Protein AF-A0A539E8R6-F1 (afdb_monomer_lite)

Secondary structure (DSSP, 8-state):
-EEEEEEESS--SPPTTTEE---SSEEEEEETTTTTS-SS-EEEEEE-HHHHHHTTTTS-HHHHHHHHHHHHHHHHTT--EEEEEEEE-TTSS-SS-BSSS-B--TT-TT--B-STTBTT--SS-S---SSS------SS-----S--TTHHHHHHHHHHTT--

Radius of gyration: 18.22 Å; chains: 1; bounding box: 40×36×58 Å

Foldseek 3Di:
DKKKKFFWPDAFQQDPCQWDCPDPQFNIKGQCVSVVLDPTGMIMTHGDPVVCVVPVPPDDPVVVNVVVVVVCDNGRDPIDGLDMDMDDDPPLADPAADAAQWDDDPVDPPDTGHDRRHPHPPPDDPDDDDDDDDDDDPPDPPPPDPDPRPPVCVVRVVVSVVVD

pLDDT: mean 77.63, std 23.67, range [28.75, 98.0]

Sequence (164 aa):
MFALLTVLDRPGAVPAPGGVQTDPGFTFIGDNAAKGISAIPSVTFHANPTWSEAHWDDAPHAAVQALLLELARPWLGEAQVVASQLKRWRFARPRSLWPESHWSPHDRSDLAVAGDAFAGLNWAGPNMAGPNMAGPNMEGANMAGPNMEGAALSGLSAAAALLS

Structure (mmCIF, N/CA/C/O backbone):
data_AF-A0A539E8R6-F1
#
_entry.id   AF-A0A539E8R6-F1
#
loop_
_atom_site.group_PDB
_atom_site.id
_atom_site.type_symbol
_atom_site.label_atom_id
_atom_site.label_alt_id
_atom_site.label_comp_id
_atom_site.label_asym_id
_atom_site.label_entity_id
_atom_site.label_seq_id
_atom_site.pdbx_PDB_ins_code
_atom_site.Cartn_x
_atom_site.Cartn_y
_atom_site.Cartn_z
_atom_site.occupancy
_atom_site.B_iso_or_equiv
_atom_site.auth_seq_id
_atom_site.auth_comp_id
_atom_site.auth_asym_id
_atom_site.auth_atom_id
_atom_site.pdbx_PDB_model_num
ATOM 1 N N . MET A 1 1 ? 7.758 -4.974 -3.399 1.00 89.75 1 MET A N 1
ATOM 2 C CA . MET A 1 1 ? 7.047 -4.143 -2.403 1.00 89.75 1 MET A CA 1
ATOM 3 C C . MET A 1 1 ? 5.894 -4.925 -1.799 1.00 89.75 1 MET A C 1
ATOM 5 O O . MET A 1 1 ? 5.179 -5.607 -2.534 1.00 89.75 1 MET A O 1
ATOM 9 N N . PHE A 1 2 ? 5.700 -4.807 -0.488 1.00 94.06 2 PHE A N 1
ATOM 10 C CA . PHE A 1 2 ? 4.491 -5.264 0.195 1.00 94.06 2 PHE A CA 1
ATOM 11 C C . PHE A 1 2 ? 3.502 -4.116 0.417 1.00 94.06 2 PHE A C 1
ATOM 13 O O . PHE A 1 2 ? 3.910 -3.002 0.743 1.00 94.06 2 PHE A O 1
ATOM 20 N N . ALA A 1 3 ? 2.212 -4.400 0.255 1.00 95.50 3 ALA A N 1
ATOM 21 C CA . ALA A 1 3 ? 1.125 -3.495 0.607 1.00 95.50 3 ALA A CA 1
ATOM 22 C C . ALA A 1 3 ? 0.157 -4.203 1.558 1.00 95.50 3 ALA A C 1
ATOM 24 O O . ALA A 1 3 ? -0.293 -5.310 1.254 1.00 95.50 3 ALA A O 1
ATOM 25 N N . LEU A 1 4 ? -0.142 -3.582 2.696 1.00 97.62 4 LEU A N 1
ATOM 26 C CA . LEU A 1 4 ? -1.101 -4.072 3.682 1.00 97.62 4 LEU A CA 1
ATOM 27 C C . LEU A 1 4 ? -2.323 -3.153 3.679 1.00 97.62 4 LEU A C 1
ATOM 29 O O . LEU A 1 4 ? -2.183 -1.942 3.808 1.00 97.62 4 LEU A O 1
ATOM 33 N N . LEU A 1 5 ? -3.510 -3.734 3.560 1.00 97.88 5 LEU A N 1
ATOM 34 C CA . LEU A 1 5 ? -4.779 -3.055 3.801 1.00 97.88 5 LEU A CA 1
ATOM 35 C C . LEU A 1 5 ? -5.381 -3.604 5.093 1.00 97.88 5 LEU A C 1
ATOM 37 O O . LEU A 1 5 ? -5.498 -4.824 5.237 1.00 97.88 5 LEU A O 1
ATOM 41 N N . THR A 1 6 ? -5.775 -2.724 6.008 1.00 97.88 6 THR A N 1
ATOM 42 C CA . THR A 1 6 ? -6.516 -3.075 7.224 1.00 97.88 6 THR A CA 1
ATOM 43 C C . THR A 1 6 ? -7.914 -2.472 7.185 1.00 97.88 6 THR A C 1
ATOM 45 O O . THR A 1 6 ? -8.094 -1.331 6.771 1.00 97.88 6 THR A O 1
ATOM 48 N N . VAL A 1 7 ? -8.904 -3.246 7.619 1.00 97.81 7 VAL A N 1
ATOM 49 C CA . VAL A 1 7 ? -10.262 -2.789 7.926 1.00 97.81 7 VAL A CA 1
ATOM 50 C C . VAL A 1 7 ? -10.394 -2.756 9.437 1.00 97.81 7 VAL A C 1
ATOM 52 O O . VAL A 1 7 ? -10.011 -3.718 10.108 1.00 97.81 7 VAL A O 1
ATOM 55 N N . LEU A 1 8 ? -10.906 -1.650 9.959 1.00 97.31 8 LEU A N 1
ATOM 56 C CA . LEU A 1 8 ? -10.949 -1.360 11.383 1.00 97.31 8 LEU A CA 1
ATOM 57 C C . LEU A 1 8 ? -12.392 -1.286 11.885 1.00 97.31 8 LEU A C 1
ATOM 59 O O . LEU A 1 8 ? -13.306 -0.942 11.136 1.00 97.31 8 LEU A O 1
ATOM 63 N N . ASP A 1 9 ? -12.585 -1.584 13.165 1.00 96.88 9 ASP A N 1
ATOM 64 C CA . ASP A 1 9 ? -13.872 -1.430 13.854 1.00 96.88 9 ASP A CA 1
ATOM 65 C C . ASP A 1 9 ? -14.228 0.044 14.124 1.00 96.88 9 ASP A C 1
ATOM 67 O O . ASP A 1 9 ? -15.396 0.398 14.288 1.00 96.88 9 ASP A O 1
ATOM 71 N N . ARG A 1 10 ? -13.214 0.913 14.160 1.00 95.81 10 ARG A N 1
ATOM 72 C CA . ARG A 1 10 ? -13.316 2.353 14.409 1.00 95.81 10 ARG A CA 1
ATOM 73 C C . ARG A 1 10 ? -12.183 3.117 13.708 1.00 95.81 10 ARG A C 1
ATOM 75 O O . ARG A 1 10 ? -11.240 2.486 13.230 1.00 95.81 10 ARG A O 1
ATOM 82 N N . PRO A 1 11 ? -12.247 4.461 13.624 1.00 96.12 11 PRO A N 1
ATOM 83 C CA . PRO A 1 11 ? -11.157 5.261 13.065 1.00 96.12 11 PRO A CA 1
ATOM 84 C C . PRO A 1 11 ? -9.807 4.971 13.736 1.00 96.12 11 PRO A C 1
ATOM 86 O O . PRO A 1 11 ? -9.751 4.771 14.951 1.00 96.12 11 PRO A O 1
ATOM 89 N N . GLY A 1 12 ? -8.741 4.946 12.932 1.00 94.94 12 GLY A N 1
ATOM 90 C CA . GLY A 1 12 ? -7.373 4.731 13.405 1.00 94.94 12 GLY A CA 1
ATOM 91 C C . GLY A 1 12 ? -6.737 5.992 13.998 1.00 94.94 12 GLY A C 1
ATOM 92 O O . GLY A 1 12 ? -7.404 6.991 14.261 1.00 94.94 12 GLY A O 1
ATOM 93 N N . ALA A 1 13 ? -5.416 5.955 14.179 1.00 97.00 13 ALA A N 1
ATOM 94 C CA . ALA A 1 13 ? -4.619 7.052 14.734 1.00 97.00 13 ALA A CA 1
ATOM 95 C C . ALA A 1 13 ? -3.822 7.832 13.670 1.00 97.00 13 ALA A C 1
ATOM 97 O O . ALA A 1 13 ? -2.946 8.629 14.009 1.00 97.00 13 ALA A O 1
ATOM 98 N N . VAL A 1 14 ? -4.095 7.610 12.379 1.00 96.88 14 VAL A N 1
ATOM 99 C CA . VAL A 1 14 ? -3.435 8.353 11.299 1.00 96.88 14 VAL A CA 1
ATOM 100 C C . VAL A 1 14 ? -3.872 9.824 11.371 1.00 96.88 14 VAL A C 1
ATOM 102 O O . VAL A 1 14 ? -5.070 10.107 11.323 1.00 96.88 14 VAL A O 1
ATOM 105 N N . PRO A 1 15 ? -2.936 10.783 11.486 1.00 94.31 15 PRO A N 1
ATOM 106 C CA . PRO A 1 15 ? -3.285 12.192 11.615 1.00 94.31 15 PRO A CA 1
ATOM 107 C C . PRO A 1 15 ? -3.902 12.745 10.326 1.00 94.31 15 PRO A C 1
ATOM 109 O O . PRO A 1 15 ? -3.615 12.276 9.221 1.00 94.31 15 PRO A O 1
ATOM 112 N N . ALA A 1 16 ? -4.711 13.799 10.458 1.00 89.81 16 ALA A N 1
ATOM 113 C CA . ALA A 1 16 ? -5.198 14.563 9.313 1.00 89.81 16 ALA A CA 1
ATOM 114 C C . ALA A 1 16 ? -4.011 15.098 8.473 1.00 89.81 16 ALA A C 1
ATOM 116 O O . ALA A 1 16 ? -3.009 15.520 9.054 1.00 89.81 16 ALA A O 1
ATOM 117 N N . PRO A 1 17 ? -4.097 15.093 7.129 1.00 93.38 17 PRO A N 1
ATOM 118 C CA . PRO A 1 17 ? -5.285 14.815 6.312 1.00 93.38 17 PRO A CA 1
ATOM 119 C C . PRO A 1 17 ? -5.491 13.324 5.953 1.00 93.38 17 PRO A C 1
ATOM 121 O O . PRO A 1 17 ? -6.146 13.018 4.962 1.00 93.38 17 PRO A O 1
ATOM 124 N N . GLY A 1 18 ? -4.931 12.382 6.720 1.00 91.94 18 GLY A N 1
ATOM 125 C CA . GLY A 1 18 ? -5.066 10.942 6.468 1.00 91.94 18 GLY A CA 1
ATOM 126 C C . GLY A 1 18 ? -3.974 10.373 5.562 1.00 91.94 18 GLY A C 1
ATOM 127 O O . GLY A 1 18 ? -4.171 9.333 4.939 1.00 91.94 18 GLY A O 1
ATOM 128 N N . GLY A 1 19 ? -2.830 11.052 5.450 1.00 93.88 19 GLY A N 1
ATOM 129 C CA . GLY A 1 19 ? -1.689 10.620 4.645 1.00 93.88 19 GLY A CA 1
ATOM 130 C C . GLY A 1 19 ? -0.362 10.883 5.351 1.00 93.88 19 GLY A C 1
ATOM 131 O O . GLY A 1 19 ? -0.112 12.005 5.779 1.00 93.88 19 GLY A O 1
ATOM 132 N N . VAL A 1 20 ? 0.502 9.869 5.443 1.00 93.38 20 VAL A N 1
ATOM 133 C CA . VAL A 1 20 ? 1.843 9.978 6.044 1.00 93.38 20 VAL A CA 1
ATOM 134 C C . VAL A 1 20 ? 2.889 9.333 5.138 1.00 93.38 20 VAL A C 1
ATOM 136 O O . VAL A 1 20 ? 2.652 8.271 4.568 1.00 93.38 20 VAL A O 1
ATOM 139 N N . GLN A 1 21 ? 4.047 9.985 4.998 1.00 92.56 21 GLN A N 1
ATOM 140 C CA . GLN A 1 21 ? 5.178 9.537 4.161 1.00 92.56 21 GLN A CA 1
ATOM 141 C C . GLN A 1 21 ? 6.543 9.682 4.845 1.00 92.56 21 GLN A C 1
ATOM 143 O O . GLN A 1 21 ? 7.582 9.450 4.235 1.00 92.56 21 GLN A O 1
ATOM 148 N N . THR A 1 22 ? 6.550 10.102 6.106 1.00 87.81 22 THR A N 1
ATOM 149 C CA . THR A 1 22 ? 7.760 10.340 6.902 1.00 87.81 22 THR A CA 1
ATOM 150 C C . THR A 1 22 ? 8.146 9.141 7.771 1.00 87.81 22 THR A C 1
ATOM 152 O O . THR A 1 22 ? 9.142 9.206 8.487 1.00 87.81 22 THR A O 1
ATOM 155 N N . ASP A 1 23 ? 7.371 8.056 7.726 1.00 91.38 23 ASP A N 1
ATOM 156 C CA . ASP A 1 23 ? 7.598 6.861 8.535 1.00 91.38 23 ASP A CA 1
ATOM 157 C C . ASP A 1 23 ? 8.776 6.022 7.989 1.00 91.38 23 ASP A C 1
ATOM 159 O O . ASP A 1 23 ? 8.895 5.821 6.777 1.00 91.38 23 ASP A O 1
ATOM 163 N N . PRO A 1 24 ? 9.671 5.504 8.849 1.00 89.56 24 PRO A N 1
ATOM 164 C CA . PRO A 1 24 ? 10.797 4.688 8.395 1.00 89.56 24 PRO A CA 1
ATOM 165 C C . PRO A 1 24 ? 10.379 3.290 7.904 1.00 89.56 24 PRO A C 1
ATOM 167 O O . PRO A 1 24 ? 11.042 2.720 7.032 1.00 89.56 24 PRO A O 1
ATOM 170 N N . GLY A 1 25 ? 9.295 2.726 8.442 1.00 91.12 25 GLY A N 1
ATOM 171 C CA . GLY A 1 25 ? 8.771 1.403 8.102 1.00 91.12 25 GLY A CA 1
ATOM 172 C C . GLY A 1 25 ? 7.872 1.390 6.862 1.00 91.12 25 GLY A C 1
ATOM 173 O O . GLY A 1 25 ? 7.815 0.382 6.150 1.00 91.12 25 GLY A O 1
ATOM 174 N N . PHE A 1 26 ? 7.229 2.514 6.549 1.00 94.50 26 PHE A N 1
ATOM 175 C CA . PHE A 1 26 ? 6.283 2.657 5.447 1.00 94.50 26 PHE A CA 1
ATOM 176 C C . PHE A 1 26 ? 6.607 3.856 4.553 1.00 94.50 26 PHE A C 1
ATOM 178 O O . PHE A 1 26 ? 6.730 4.984 5.005 1.00 94.50 26 PHE A O 1
ATOM 185 N N . THR A 1 27 ? 6.644 3.635 3.236 1.00 92.50 27 THR A N 1
ATOM 186 C CA . THR A 1 27 ? 6.742 4.739 2.258 1.00 92.50 27 THR A CA 1
ATOM 187 C C . THR A 1 27 ? 5.471 5.569 2.160 1.00 92.50 27 THR A C 1
ATOM 189 O O . THR A 1 27 ? 5.507 6.703 1.689 1.00 92.50 27 THR A O 1
ATOM 192 N N . PHE A 1 28 ? 4.338 4.977 2.529 1.00 94.69 28 PHE A N 1
ATOM 193 C CA . PHE A 1 28 ? 3.053 5.645 2.547 1.00 94.69 28 PHE A CA 1
ATOM 194 C C . PHE A 1 28 ? 2.108 4.936 3.510 1.00 94.69 28 PHE A C 1
ATOM 196 O O . PHE A 1 28 ? 2.036 3.705 3.525 1.00 94.69 28 PHE A O 1
ATOM 203 N N . ILE A 1 29 ? 1.361 5.736 4.258 1.00 96.81 29 ILE A N 1
ATOM 204 C CA . ILE A 1 29 ? 0.245 5.324 5.100 1.00 96.81 29 ILE A CA 1
ATOM 205 C C . ILE A 1 29 ? -0.937 6.199 4.710 1.00 96.81 29 ILE A C 1
ATOM 207 O O . ILE A 1 29 ? -0.807 7.422 4.676 1.00 96.81 29 ILE A O 1
ATOM 211 N N . GLY A 1 30 ? -2.068 5.584 4.387 1.00 96.25 30 GLY A N 1
ATOM 212 C CA . GLY A 1 30 ? -3.269 6.278 3.945 1.00 96.25 30 GLY A CA 1
ATOM 213 C C . GLY A 1 30 ? -4.485 5.824 4.728 1.00 96.25 30 GLY A C 1
ATOM 214 O O . GLY A 1 30 ? -4.895 4.679 4.579 1.00 96.25 30 GLY A O 1
ATOM 215 N N . ASP A 1 31 ? -5.078 6.715 5.515 1.00 96.69 31 ASP A N 1
ATOM 216 C CA . ASP A 1 31 ? -6.415 6.514 6.068 1.00 96.69 31 ASP A CA 1
ATOM 217 C C . ASP A 1 31 ? -7.439 6.770 4.961 1.00 96.69 31 ASP A C 1
ATOM 219 O O . ASP A 1 31 ? -7.620 7.893 4.483 1.00 96.69 31 ASP A O 1
ATOM 223 N N . ASN A 1 32 ? -8.082 5.699 4.507 1.00 94.75 32 ASN A N 1
ATOM 224 C CA . ASN A 1 32 ? -8.994 5.757 3.375 1.00 94.75 32 ASN A CA 1
ATOM 225 C C . ASN A 1 32 ? -10.297 6.488 3.744 1.00 94.75 32 ASN A C 1
ATOM 227 O O . ASN A 1 32 ? -10.935 7.066 2.867 1.00 94.75 32 ASN A O 1
ATOM 231 N N . ALA A 1 33 ? -10.697 6.496 5.019 1.00 90.25 33 ALA A N 1
ATOM 232 C CA . ALA A 1 33 ? -11.907 7.185 5.456 1.00 90.25 33 ALA A CA 1
ATOM 233 C C . ALA A 1 33 ? -11.672 8.693 5.575 1.00 90.25 33 ALA A C 1
ATOM 235 O O . ALA A 1 33 ? -12.436 9.480 5.017 1.00 90.25 33 ALA A O 1
ATOM 236 N N . ALA A 1 34 ? -10.564 9.102 6.199 1.00 90.94 34 ALA A N 1
ATOM 237 C CA . ALA A 1 34 ? -10.165 10.507 6.284 1.00 90.94 34 ALA A CA 1
ATOM 238 C C . ALA A 1 34 ? -9.951 11.141 4.897 1.00 90.94 34 ALA A C 1
ATOM 240 O O . ALA A 1 34 ? -10.241 12.319 4.698 1.00 90.94 34 ALA A O 1
ATOM 241 N N . LYS A 1 35 ? -9.502 10.345 3.919 1.00 87.00 35 LYS A N 1
ATOM 242 C CA . LYS A 1 35 ? -9.337 10.766 2.521 1.00 87.00 35 LYS A CA 1
ATOM 243 C C . LYS A 1 35 ? -10.627 10.730 1.688 1.00 87.00 35 LYS A C 1
ATOM 245 O O . LYS A 1 35 ? -10.579 11.061 0.506 1.00 87.00 35 LYS A O 1
ATOM 250 N N . GLY A 1 36 ? -11.758 10.311 2.261 1.00 89.94 36 GLY A N 1
ATOM 251 C CA . GLY A 1 36 ? -13.046 10.215 1.563 1.00 89.94 36 GLY A CA 1
ATOM 252 C C . GLY A 1 36 ? -13.142 9.083 0.532 1.00 89.94 36 GLY A C 1
ATOM 253 O O . GLY A 1 36 ? -14.058 9.081 -0.284 1.00 89.94 36 GLY A O 1
ATOM 254 N N . ILE A 1 37 ? -12.210 8.128 0.559 1.00 89.00 37 ILE A N 1
ATOM 255 C CA . ILE A 1 37 ? -12.149 6.975 -0.353 1.00 89.00 37 ILE A CA 1
ATOM 256 C C . ILE A 1 37 ? -13.128 5.875 0.082 1.00 89.00 37 ILE A C 1
ATOM 258 O O . ILE A 1 37 ? -13.733 5.203 -0.750 1.00 89.00 37 ILE A O 1
ATOM 262 N N . SER A 1 38 ? -13.284 5.670 1.392 1.00 90.12 38 SER A N 1
ATOM 263 C CA . SER A 1 38 ? -14.098 4.594 1.964 1.00 90.12 38 SER A CA 1
ATOM 264 C C . SER A 1 38 ? -14.968 5.105 3.106 1.00 90.12 38 SER A C 1
ATOM 266 O O . SER A 1 38 ? -14.497 5.833 3.971 1.00 90.12 38 SER A O 1
ATOM 268 N N . ALA A 1 39 ? -16.226 4.663 3.166 1.00 90.25 39 ALA A N 1
ATOM 269 C CA . ALA A 1 39 ? -17.080 4.884 4.336 1.00 90.25 39 ALA A CA 1
ATOM 270 C C . ALA A 1 39 ? -16.718 3.961 5.519 1.00 90.25 39 ALA A C 1
ATOM 272 O O . ALA A 1 39 ? -17.064 4.252 6.661 1.00 90.25 39 ALA A O 1
ATOM 273 N N . ILE A 1 40 ? -16.026 2.847 5.253 1.00 93.31 40 ILE A N 1
ATOM 274 C CA . ILE A 1 40 ? -15.554 1.905 6.273 1.00 93.31 40 ILE A CA 1
ATOM 275 C C . ILE A 1 40 ? -14.146 2.330 6.723 1.00 93.31 40 ILE A C 1
ATOM 277 O O . ILE A 1 40 ? -13.274 2.475 5.849 1.00 93.31 40 ILE A O 1
ATOM 281 N N . PRO A 1 41 ? -13.892 2.480 8.042 1.00 95.25 41 PRO A N 1
ATOM 282 C CA . PRO A 1 41 ? -12.562 2.758 8.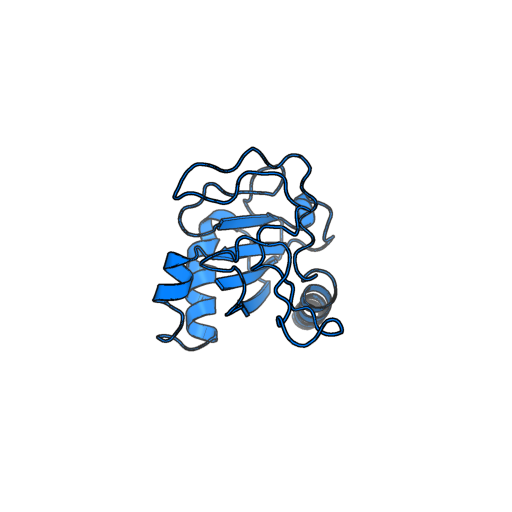576 1.00 95.25 41 PRO A CA 1
ATOM 283 C C . PRO A 1 41 ? -11.539 1.745 8.060 1.00 95.25 41 PRO A C 1
ATOM 285 O O . PRO A 1 41 ? -11.648 0.542 8.294 1.00 95.25 41 PRO A O 1
ATOM 288 N N . SER A 1 42 ? -10.560 2.223 7.299 1.00 97.12 42 SER A N 1
ATOM 289 C CA . SER A 1 42 ? -9.523 1.368 6.730 1.00 97.12 42 SER A CA 1
ATOM 290 C C . SER A 1 42 ? -8.249 2.151 6.468 1.00 97.12 42 SER A C 1
ATOM 292 O O . SER A 1 42 ? -8.300 3.335 6.130 1.00 97.12 42 SER A O 1
ATOM 294 N N . VAL A 1 43 ? -7.107 1.480 6.617 1.00 97.75 43 VAL A N 1
ATOM 295 C CA . VAL A 1 43 ? -5.790 2.088 6.427 1.00 97.75 43 VAL A CA 1
ATOM 296 C C . VAL A 1 43 ? -4.963 1.247 5.462 1.00 97.75 43 VAL A C 1
ATOM 298 O O . VAL A 1 43 ? -4.857 0.026 5.586 1.00 97.75 43 VAL A O 1
ATOM 301 N N . THR A 1 44 ? -4.379 1.920 4.478 1.00 98.00 44 THR A N 1
ATOM 302 C CA . THR A 1 44 ? -3.476 1.345 3.485 1.00 98.00 44 THR A CA 1
ATOM 303 C C . THR A 1 44 ? -2.035 1.659 3.858 1.00 98.00 44 THR A C 1
ATOM 305 O O . THR A 1 44 ? -1.688 2.818 4.066 1.00 98.00 44 THR A O 1
ATOM 308 N N . PHE A 1 45 ? -1.174 0.648 3.864 1.00 97.50 45 PHE A N 1
ATOM 309 C CA . PHE A 1 45 ? 0.245 0.764 4.173 1.00 97.50 45 PHE A CA 1
ATOM 310 C C . PHE A 1 45 ? 1.089 0.241 3.013 1.00 97.50 45 PHE A C 1
ATOM 312 O O . PHE A 1 45 ? 0.912 -0.895 2.567 1.00 97.50 45 PHE A O 1
ATOM 319 N N . HIS A 1 46 ? 2.051 1.031 2.547 1.00 96.12 46 HIS A N 1
ATOM 320 C CA . HIS A 1 46 ? 3.069 0.601 1.590 1.00 96.12 46 HIS A CA 1
ATOM 321 C C . HIS A 1 46 ? 4.399 0.434 2.312 1.00 96.12 46 HIS A C 1
ATOM 323 O O . HIS A 1 46 ? 5.031 1.424 2.686 1.00 96.12 46 HIS A O 1
ATOM 329 N N . ALA A 1 47 ? 4.838 -0.810 2.493 1.00 94.00 47 ALA A N 1
ATOM 330 C CA . ALA A 1 47 ? 6.073 -1.112 3.205 1.00 94.00 47 ALA A CA 1
ATOM 331 C C . ALA A 1 47 ? 7.285 -0.447 2.539 1.00 94.00 47 ALA A C 1
ATOM 333 O O . ALA A 1 47 ? 7.359 -0.329 1.311 1.00 94.00 47 ALA A O 1
ATOM 334 N N . ASN A 1 48 ? 8.255 -0.047 3.358 1.00 92.56 48 ASN A N 1
ATOM 335 C CA . ASN A 1 48 ? 9.548 0.439 2.899 1.00 92.56 48 ASN A CA 1
ATOM 336 C C . ASN A 1 48 ? 10.188 -0.561 1.898 1.00 92.56 48 ASN A C 1
ATOM 338 O O . ASN A 1 48 ? 10.046 -1.778 2.088 1.00 92.56 48 ASN A O 1
ATOM 342 N N . PRO A 1 49 ? 10.870 -0.113 0.819 1.00 88.19 49 PRO A N 1
ATOM 343 C CA . PRO A 1 49 ? 11.457 -1.018 -0.166 1.00 88.19 49 PRO A CA 1
ATOM 344 C C . PRO A 1 49 ? 12.548 -1.900 0.439 1.00 88.19 49 PRO A C 1
ATOM 346 O O . PRO A 1 49 ? 12.531 -3.102 0.199 1.00 88.19 49 PRO A O 1
ATOM 349 N N . THR A 1 50 ? 13.415 -1.338 1.286 1.00 89.62 50 THR A N 1
ATOM 350 C CA . THR A 1 50 ? 14.469 -2.080 1.991 1.00 89.62 50 THR A CA 1
ATOM 351 C C . THR A 1 50 ? 13.863 -3.137 2.908 1.00 89.62 50 THR A C 1
ATOM 353 O O . THR A 1 50 ? 14.288 -4.289 2.890 1.00 89.62 50 THR A O 1
ATOM 356 N N . TRP A 1 51 ? 12.807 -2.781 3.653 1.00 92.06 51 TRP A N 1
ATOM 357 C CA . TRP A 1 51 ? 12.072 -3.750 4.471 1.00 92.06 51 TRP A CA 1
ATOM 358 C C . TRP A 1 51 ? 11.452 -4.851 3.604 1.00 92.06 51 TRP A C 1
ATOM 360 O O . TRP A 1 51 ? 11.556 -6.032 3.924 1.00 92.06 51 TRP A O 1
ATOM 370 N N . SER A 1 52 ? 10.840 -4.474 2.477 1.00 91.44 52 SER A N 1
ATOM 371 C CA . SER A 1 52 ? 10.208 -5.420 1.556 1.00 91.44 52 SER A CA 1
ATOM 372 C C . SER A 1 52 ? 11.201 -6.400 0.943 1.00 91.44 52 SER A C 1
ATOM 374 O O . SER A 1 52 ? 10.858 -7.564 0.784 1.00 91.44 52 SER A O 1
ATOM 376 N N . GLU A 1 53 ? 12.391 -5.936 0.565 1.00 89.25 53 GLU A N 1
ATOM 377 C CA . GLU A 1 53 ? 13.447 -6.779 0.000 1.00 89.25 53 GLU A CA 1
ATOM 378 C C . GLU A 1 53 ? 13.987 -7.757 1.043 1.00 89.25 53 GLU A C 1
ATOM 380 O O . GLU A 1 53 ? 14.077 -8.946 0.754 1.00 89.25 53 GLU A O 1
ATOM 385 N N . ALA A 1 54 ? 14.232 -7.283 2.268 1.00 89.94 54 ALA A N 1
ATOM 386 C CA . ALA A 1 54 ? 14.722 -8.115 3.365 1.00 89.94 54 ALA A CA 1
ATOM 387 C C . ALA A 1 54 ? 13.751 -9.237 3.782 1.00 89.94 54 ALA A C 1
ATOM 389 O O . ALA A 1 54 ? 14.183 -10.220 4.361 1.00 89.94 54 ALA A O 1
ATOM 390 N N . HIS A 1 55 ? 12.452 -9.105 3.498 1.00 90.38 55 HIS A N 1
ATOM 391 C CA . HIS A 1 55 ? 11.434 -10.104 3.859 1.00 90.38 55 HIS A CA 1
ATOM 392 C C . HIS A 1 55 ? 10.811 -10.788 2.632 1.00 90.38 55 HIS A C 1
ATOM 394 O O . HIS A 1 55 ? 9.767 -11.438 2.750 1.00 90.38 55 HIS A O 1
ATOM 400 N N . TRP A 1 56 ? 11.388 -10.604 1.436 1.00 89.12 56 TRP A N 1
ATOM 401 C CA . TRP A 1 56 ? 10.762 -11.061 0.194 1.00 89.12 56 TRP A CA 1
ATOM 402 C C . TRP A 1 56 ? 10.751 -12.588 0.067 1.00 89.12 56 TRP A C 1
ATOM 404 O O . TRP A 1 56 ? 9.696 -13.168 -0.212 1.00 89.12 56 TRP A O 1
ATOM 414 N N . ASP A 1 57 ? 11.907 -13.213 0.286 1.00 87.62 57 ASP A N 1
ATOM 415 C CA . ASP A 1 57 ? 12.126 -14.649 0.077 1.00 87.62 57 ASP A CA 1
ATOM 416 C C . ASP A 1 57 ? 12.019 -15.469 1.378 1.00 87.62 57 ASP A C 1
ATOM 418 O O . ASP A 1 57 ? 11.711 -16.659 1.337 1.00 87.62 57 ASP A O 1
ATOM 422 N N . ASP A 1 58 ? 12.181 -14.824 2.535 1.00 75.69 58 ASP A N 1
ATOM 423 C CA . ASP A 1 58 ? 12.453 -15.520 3.800 1.00 75.69 58 ASP A CA 1
ATOM 424 C C . ASP A 1 58 ? 11.203 -16.000 4.557 1.00 75.69 58 ASP A C 1
ATOM 426 O O . ASP A 1 58 ? 11.308 -16.827 5.464 1.00 75.69 58 ASP A O 1
ATOM 430 N N . ALA A 1 59 ? 10.005 -15.501 4.218 1.00 77.31 59 ALA A N 1
ATOM 431 C CA . ALA A 1 59 ? 8.812 -15.720 5.040 1.00 77.31 59 ALA A CA 1
ATOM 432 C C . ALA A 1 59 ? 7.527 -16.066 4.252 1.00 77.31 59 ALA A C 1
ATOM 434 O O . ALA A 1 59 ? 7.200 -15.426 3.236 1.00 77.31 59 ALA A O 1
ATOM 435 N N . PRO A 1 60 ? 6.710 -17.019 4.758 1.00 90.69 60 PRO A N 1
ATOM 436 C CA . PRO A 1 60 ? 5.355 -17.266 4.269 1.00 90.69 60 PRO A CA 1
ATOM 437 C C . PRO A 1 60 ? 4.485 -16.005 4.285 1.00 90.69 60 PRO A C 1
ATOM 439 O O . PRO A 1 60 ? 4.693 -15.088 5.081 1.00 90.69 60 PRO A O 1
ATOM 442 N N . HIS A 1 61 ? 3.462 -15.970 3.427 1.00 89.56 61 HIS A N 1
ATOM 443 C CA . HIS A 1 61 ? 2.562 -14.816 3.284 1.00 89.56 61 HIS A CA 1
ATOM 444 C C . HIS A 1 61 ? 1.949 -14.359 4.617 1.00 89.56 61 HIS A C 1
ATOM 446 O O . HIS A 1 61 ? 2.056 -13.180 4.950 1.00 89.56 61 HIS A O 1
ATOM 452 N N . ALA A 1 62 ? 1.450 -15.294 5.428 1.00 91.62 62 ALA A N 1
ATOM 453 C CA . ALA A 1 62 ? 0.879 -14.999 6.742 1.00 91.62 62 ALA A CA 1
ATOM 454 C C . ALA A 1 62 ? 1.894 -14.408 7.741 1.00 91.62 62 ALA A C 1
ATOM 456 O O . ALA A 1 62 ? 1.551 -13.506 8.500 1.00 91.62 62 ALA A O 1
ATOM 457 N N . ALA A 1 63 ? 3.150 -14.870 7.720 1.00 93.94 63 ALA A N 1
ATOM 458 C CA . ALA A 1 63 ? 4.191 -14.364 8.617 1.00 93.94 63 ALA A CA 1
ATOM 459 C C . ALA A 1 63 ? 4.552 -12.908 8.283 1.00 93.94 63 ALA A C 1
ATOM 461 O O . ALA A 1 63 ? 4.619 -12.063 9.173 1.00 93.94 63 ALA A O 1
ATOM 462 N N . VAL A 1 64 ? 4.688 -12.586 6.992 1.00 95.00 64 VAL A N 1
ATOM 463 C CA . VAL A 1 64 ? 4.901 -11.200 6.539 1.00 95.00 64 VAL A CA 1
ATOM 464 C C . VAL A 1 64 ? 3.711 -10.313 6.909 1.00 95.00 64 VAL A C 1
ATOM 466 O O . VAL A 1 64 ? 3.904 -9.178 7.338 1.00 95.00 64 VAL A O 1
ATOM 469 N N . GLN A 1 65 ? 2.483 -10.822 6.777 1.00 96.12 65 GLN A N 1
ATOM 470 C CA . GLN A 1 65 ? 1.280 -10.073 7.142 1.00 96.12 65 GLN A CA 1
ATOM 471 C C . GLN A 1 65 ? 1.246 -9.755 8.642 1.00 96.12 65 GLN A C 1
ATOM 473 O O . GLN A 1 65 ? 0.965 -8.616 9.002 1.00 96.12 65 GLN A O 1
ATOM 478 N N . ALA A 1 66 ? 1.597 -10.713 9.505 1.00 96.00 66 ALA A N 1
ATOM 479 C CA . ALA A 1 66 ? 1.684 -10.495 10.948 1.00 96.00 66 ALA A CA 1
ATOM 480 C C . ALA A 1 66 ? 2.743 -9.444 11.323 1.00 96.00 66 ALA A C 1
ATOM 482 O O . ALA A 1 66 ? 2.460 -8.552 12.119 1.00 96.00 66 ALA A O 1
ATOM 483 N N . LEU A 1 67 ? 3.931 -9.494 10.708 1.00 96.31 67 LEU A N 1
ATOM 484 C CA . LEU A 1 67 ? 4.984 -8.498 10.941 1.00 96.31 67 LEU A CA 1
ATOM 485 C C . LEU A 1 67 ? 4.559 -7.087 10.512 1.00 96.31 67 LEU A C 1
ATOM 487 O O . LEU A 1 67 ? 4.839 -6.117 11.212 1.00 96.31 67 LEU A O 1
ATOM 491 N N . LEU A 1 68 ? 3.862 -6.961 9.380 1.00 96.75 68 LEU A N 1
ATOM 492 C CA . LEU A 1 68 ? 3.357 -5.666 8.918 1.00 96.75 68 LEU A CA 1
ATOM 493 C C . LEU A 1 68 ? 2.228 -5.133 9.802 1.00 96.75 68 LEU A C 1
ATOM 495 O O . LEU A 1 68 ? 2.165 -3.928 10.021 1.00 96.75 68 LEU A O 1
ATOM 499 N N . LEU A 1 69 ? 1.361 -6.005 10.326 1.00 97.81 69 LEU A N 1
ATOM 500 C CA . LEU A 1 69 ? 0.340 -5.619 11.303 1.00 97.81 69 LEU A CA 1
ATOM 501 C C . LEU A 1 69 ? 0.975 -5.110 12.602 1.00 97.81 69 LEU A C 1
ATOM 503 O O . LEU A 1 69 ? 0.520 -4.106 13.143 1.00 97.81 69 LEU A O 1
ATOM 507 N N . GLU A 1 70 ? 2.046 -5.758 13.066 1.00 97.12 70 GLU A N 1
ATOM 508 C CA . GLU A 1 70 ? 2.812 -5.310 14.231 1.00 97.12 70 GLU A CA 1
ATOM 509 C C . GLU A 1 70 ? 3.425 -3.925 13.993 1.00 97.12 70 GLU A C 1
ATOM 511 O O . GLU A 1 70 ? 3.245 -3.012 14.797 1.00 97.12 70 GLU A O 1
ATOM 516 N N . LEU A 1 71 ? 4.072 -3.740 12.838 1.00 96.75 71 LEU A N 1
ATOM 517 C CA . LEU A 1 71 ? 4.659 -2.461 12.437 1.00 96.75 71 LEU A CA 1
ATOM 518 C C . LEU A 1 71 ? 3.600 -1.355 12.280 1.00 96.75 71 LEU A C 1
ATOM 520 O O . LEU A 1 71 ? 3.880 -0.187 12.535 1.00 96.75 71 LEU A O 1
ATOM 524 N N . ALA A 1 72 ? 2.379 -1.715 11.881 1.00 97.69 72 ALA A N 1
ATOM 525 C CA . ALA A 1 72 ? 1.272 -0.787 11.688 1.00 97.69 72 ALA A CA 1
ATOM 526 C C . ALA A 1 72 ? 0.609 -0.330 12.996 1.00 97.69 72 ALA A C 1
ATOM 528 O O . ALA A 1 72 ? -0.050 0.709 12.983 1.00 97.69 72 ALA A O 1
ATOM 529 N N . ARG A 1 73 ? 0.775 -1.048 14.121 1.00 97.31 73 ARG A N 1
ATOM 530 C CA . ARG A 1 73 ? 0.069 -0.763 15.391 1.00 97.31 73 ARG A CA 1
ATOM 531 C C . ARG A 1 73 ? 0.052 0.711 15.811 1.00 97.31 73 ARG A C 1
ATOM 533 O O . ARG A 1 73 ? -1.030 1.176 16.169 1.00 97.31 73 ARG A O 1
ATOM 540 N N . PRO A 1 74 ? 1.164 1.474 15.742 1.00 97.25 74 PRO A N 1
ATOM 541 C CA . PRO A 1 74 ? 1.159 2.881 16.150 1.00 97.25 74 PRO A CA 1
ATOM 542 C C . PRO A 1 74 ? 0.152 3.740 15.373 1.00 97.25 74 PRO A C 1
ATOM 544 O O . PRO A 1 74 ? -0.380 4.706 15.907 1.00 97.25 74 PRO A O 1
ATOM 547 N N . TRP A 1 75 ? -0.141 3.364 14.128 1.00 97.88 75 TRP A N 1
ATOM 548 C CA . TRP A 1 75 ? -1.049 4.071 13.224 1.00 97.88 75 TRP A CA 1
ATOM 549 C C . TRP A 1 75 ? -2.506 3.631 13.368 1.00 97.88 75 TRP A C 1
ATOM 551 O O . TRP A 1 75 ? -3.414 4.331 12.926 1.00 97.88 75 TRP A O 1
ATOM 561 N N . LEU A 1 76 ? -2.741 2.474 13.986 1.00 97.12 76 LEU A N 1
ATOM 562 C CA . LEU A 1 76 ? -4.080 1.953 14.257 1.00 97.12 76 LEU A CA 1
ATOM 563 C C . LEU A 1 76 ? -4.629 2.471 15.594 1.00 97.12 76 LEU A C 1
ATOM 565 O O . LEU A 1 76 ? -5.842 2.568 15.760 1.00 97.12 76 LEU A O 1
ATOM 569 N N . GLY A 1 77 ? -3.752 2.857 16.526 1.00 95.31 77 GLY A N 1
ATOM 570 C CA . GLY A 1 77 ? -4.155 3.324 17.851 1.00 95.31 77 GLY A CA 1
ATOM 571 C C . GLY A 1 77 ? -4.870 2.222 18.632 1.00 95.31 77 GLY A C 1
ATOM 572 O O . GLY A 1 77 ? -4.367 1.107 18.743 1.00 95.31 77 GLY A O 1
ATOM 573 N N . GLU A 1 78 ? -6.052 2.532 19.161 1.00 96.12 78 GLU A N 1
ATOM 574 C CA . GLU A 1 78 ? -6.894 1.572 19.892 1.00 96.12 78 GLU A CA 1
ATOM 575 C C . GLU A 1 78 ? -7.810 0.739 18.976 1.00 96.12 78 GLU A C 1
ATOM 577 O O . GLU A 1 78 ? -8.494 -0.175 19.449 1.00 96.12 78 GLU A O 1
ATOM 582 N N . ALA A 1 79 ? -7.843 1.041 17.672 1.00 96.81 79 ALA A N 1
ATOM 583 C CA . ALA A 1 79 ? -8.705 0.351 16.724 1.00 96.81 79 ALA A CA 1
ATOM 584 C C . ALA A 1 79 ? -8.297 -1.116 16.543 1.00 96.81 79 ALA A C 1
ATOM 586 O O . ALA A 1 79 ? -7.114 -1.453 16.435 1.00 96.81 79 ALA A O 1
ATOM 587 N N . GLN A 1 80 ? -9.294 -1.993 16.469 1.00 96.88 80 GLN A N 1
ATOM 588 C CA . GLN A 1 80 ? -9.098 -3.413 16.216 1.00 96.88 80 GLN A CA 1
ATOM 589 C C . GLN A 1 80 ? -9.158 -3.697 14.718 1.00 96.88 80 GLN A C 1
ATOM 591 O O . GLN A 1 80 ? -10.022 -3.194 14.000 1.00 96.88 80 GLN A O 1
ATOM 596 N N . VAL A 1 81 ? -8.244 -4.544 14.241 1.00 97.12 81 VAL A N 1
ATOM 597 C CA . VAL A 1 81 ? -8.244 -5.005 12.850 1.00 97.12 81 VAL A CA 1
ATOM 598 C C . VAL A 1 81 ? -9.293 -6.099 12.695 1.00 97.12 81 VAL A C 1
ATOM 600 O O . VAL A 1 81 ? -9.085 -7.230 13.127 1.00 97.12 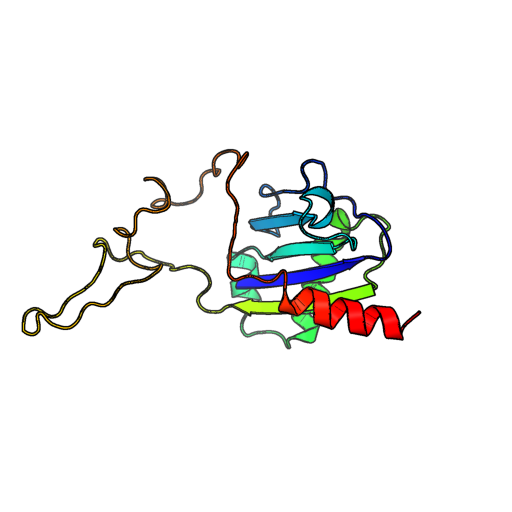81 VAL A O 1
ATOM 603 N N . VAL A 1 82 ? -10.406 -5.763 12.048 1.00 97.00 82 VAL A N 1
ATOM 604 C CA . VAL A 1 82 ? -11.499 -6.698 11.742 1.00 97.00 82 VAL A CA 1
ATOM 605 C C . VAL A 1 82 ? -11.111 -7.614 10.586 1.00 97.00 82 VAL A C 1
ATOM 607 O O . VAL A 1 82 ? -11.404 -8.806 10.589 1.00 97.00 82 VAL A O 1
ATOM 610 N N . ALA A 1 83 ? -10.421 -7.061 9.590 1.00 96.25 83 ALA A N 1
ATOM 611 C CA . ALA A 1 83 ? -9.920 -7.820 8.457 1.00 96.25 83 ALA A CA 1
ATOM 612 C C . ALA A 1 83 ? -8.637 -7.189 7.916 1.00 96.25 83 ALA A C 1
ATOM 614 O O . ALA A 1 83 ? -8.416 -5.983 8.035 1.00 96.25 83 ALA A O 1
ATOM 615 N N . SER A 1 84 ? -7.774 -7.994 7.301 1.00 96.38 84 SER A N 1
ATOM 616 C CA . SER A 1 84 ? -6.583 -7.476 6.632 1.00 96.38 84 SER A CA 1
ATOM 617 C C . SER A 1 84 ? -6.204 -8.293 5.409 1.00 96.38 84 SER A C 1
ATOM 619 O O . SER A 1 84 ? -6.449 -9.498 5.337 1.00 96.38 84 SER A O 1
ATOM 621 N N . GLN A 1 85 ? -5.579 -7.626 4.444 1.00 96.00 85 GLN A N 1
ATOM 622 C CA . GLN A 1 85 ? -5.075 -8.253 3.233 1.00 96.00 85 GLN A CA 1
ATOM 623 C C . GLN A 1 85 ? -3.662 -7.767 2.934 1.00 96.00 85 GLN A C 1
ATOM 625 O O . GLN A 1 85 ? -3.407 -6.568 2.839 1.00 96.00 85 GLN A O 1
ATOM 630 N N . LEU A 1 86 ? -2.754 -8.719 2.726 1.00 95.62 86 LEU A N 1
ATOM 631 C CA . LEU A 1 86 ? -1.409 -8.456 2.234 1.00 95.62 86 LEU A CA 1
ATOM 632 C C . LEU A 1 86 ? -1.320 -8.728 0.729 1.00 95.62 86 LEU A C 1
ATOM 634 O O . LEU A 1 86 ? -1.619 -9.828 0.256 1.00 95.62 86 LEU A O 1
ATOM 638 N N . LYS A 1 87 ? -0.787 -7.767 -0.022 1.00 93.25 87 LYS A N 1
ATOM 639 C CA . LYS A 1 87 ? -0.423 -7.925 -1.430 1.00 93.25 87 LYS A CA 1
ATOM 640 C C . LYS A 1 87 ? 1.089 -7.815 -1.624 1.00 93.25 87 LYS A C 1
ATOM 642 O O . LYS A 1 87 ? 1.748 -6.934 -1.075 1.00 93.25 87 LYS A O 1
ATOM 647 N N . ARG A 1 88 ? 1.637 -8.719 -2.444 1.00 92.25 88 ARG A N 1
ATOM 648 C CA . ARG A 1 88 ? 3.054 -8.757 -2.836 1.00 92.25 88 ARG A CA 1
ATOM 649 C C . ARG A 1 88 ? 3.191 -8.287 -4.288 1.00 92.25 88 ARG A C 1
ATOM 651 O O . ARG A 1 88 ? 2.681 -8.943 -5.192 1.00 92.25 88 ARG A O 1
ATOM 658 N N . TRP A 1 89 ? 3.886 -7.177 -4.515 1.00 88.62 89 TRP A N 1
ATOM 659 C CA . TRP A 1 89 ? 4.122 -6.598 -5.841 1.00 88.62 89 TRP A CA 1
ATOM 660 C C . TRP A 1 89 ? 5.616 -6.631 -6.165 1.00 88.62 89 TRP A C 1
ATOM 662 O O . TRP A 1 89 ? 6.381 -5.798 -5.670 1.00 88.62 89 TRP A O 1
ATOM 672 N N . ARG A 1 90 ? 6.056 -7.610 -6.967 1.00 84.25 90 ARG A N 1
ATOM 673 C CA . ARG A 1 90 ? 7.486 -7.783 -7.291 1.00 84.25 90 ARG A CA 1
ATOM 674 C C . ARG A 1 90 ? 8.024 -6.631 -8.139 1.00 84.25 90 ARG A C 1
ATOM 676 O O . ARG A 1 90 ? 9.107 -6.134 -7.866 1.00 84.25 90 ARG A O 1
ATOM 683 N N . PHE A 1 91 ? 7.228 -6.171 -9.100 1.00 83.56 91 PHE A N 1
ATOM 684 C CA . PHE A 1 91 ? 7.581 -5.117 -10.055 1.00 83.56 91 PHE A CA 1
ATOM 685 C C . PHE A 1 91 ? 6.845 -3.810 -9.737 1.00 83.56 91 PHE A C 1
ATOM 687 O O . PHE A 1 91 ? 6.255 -3.192 -10.607 1.00 83.56 91 PHE A O 1
ATOM 694 N N . ALA A 1 92 ? 6.800 -3.434 -8.454 1.00 78.75 92 ALA A N 1
ATOM 695 C CA . ALA A 1 92 ? 6.055 -2.251 -8.011 1.00 78.75 92 ALA A CA 1
ATOM 696 C C . ALA A 1 92 ? 6.722 -0.925 -8.398 1.00 78.75 92 ALA A C 1
ATOM 698 O O . ALA A 1 92 ? 6.041 0.093 -8.477 1.00 78.75 92 ALA A O 1
ATOM 699 N N . ARG A 1 93 ? 8.056 -0.926 -8.528 1.00 75.44 93 ARG A N 1
ATOM 700 C CA . ARG A 1 93 ? 8.858 0.234 -8.923 1.00 75.44 93 ARG A CA 1
ATOM 701 C C . ARG A 1 93 ? 10.095 -0.227 -9.696 1.00 75.44 93 ARG A C 1
ATOM 703 O O . ARG A 1 93 ? 10.742 -1.183 -9.252 1.00 75.44 93 ARG A O 1
ATOM 710 N N . PRO A 1 94 ? 10.459 0.447 -10.797 1.00 81.19 94 PRO A N 1
ATOM 711 C CA . PRO A 1 94 ? 11.721 0.200 -11.477 1.00 81.19 94 PRO A CA 1
ATOM 712 C C . PRO A 1 94 ? 12.897 0.611 -10.580 1.00 81.19 94 PRO A C 1
ATOM 714 O O . PRO A 1 94 ? 12.837 1.616 -9.873 1.00 81.19 94 PRO A O 1
ATOM 717 N N . ARG A 1 95 ? 13.985 -0.166 -10.612 1.00 79.38 95 ARG A N 1
ATOM 718 C CA . ARG A 1 95 ? 15.244 0.179 -9.919 1.00 79.38 95 ARG A CA 1
ATOM 719 C C . ARG A 1 95 ? 16.118 1.133 -10.731 1.00 79.38 95 ARG A C 1
ATOM 721 O O . ARG A 1 95 ? 16.942 1.852 -10.176 1.00 79.38 95 ARG A O 1
ATOM 728 N N . SER A 1 96 ? 15.959 1.112 -12.047 1.00 83.69 96 SER A N 1
ATOM 729 C CA . SER A 1 96 ? 16.675 1.966 -12.986 1.00 83.69 96 SER A CA 1
ATOM 730 C C . SER A 1 96 ? 15.726 2.307 -14.119 1.00 83.69 96 SER A C 1
ATOM 732 O O . SER A 1 96 ? 14.953 1.449 -14.550 1.00 83.69 96 SER A O 1
ATOM 734 N N . LEU A 1 97 ? 15.771 3.558 -14.563 1.00 84.38 97 LEU A N 1
ATOM 735 C CA . LEU A 1 97 ? 14.949 4.025 -15.666 1.00 84.38 97 LEU A CA 1
ATOM 736 C C . LEU A 1 97 ? 15.724 3.906 -16.977 1.00 84.38 97 LEU A C 1
ATOM 738 O O . LEU A 1 97 ? 16.909 4.237 -17.042 1.00 84.38 97 LEU A O 1
ATOM 742 N N . TRP A 1 98 ? 15.036 3.464 -18.023 1.00 84.44 98 TRP A N 1
ATOM 743 C CA . TRP A 1 98 ? 15.461 3.651 -19.398 1.00 84.44 98 TRP A CA 1
ATOM 744 C C . TRP A 1 98 ? 15.374 5.145 -19.740 1.00 84.44 98 TRP A C 1
ATOM 746 O O . TRP A 1 98 ? 14.365 5.768 -19.409 1.00 84.44 98 TRP A O 1
ATOM 756 N N . PRO A 1 99 ? 16.395 5.750 -20.369 1.00 83.50 99 PRO A N 1
ATOM 757 C CA . PRO A 1 99 ? 16.445 7.202 -20.555 1.00 83.50 99 PRO A CA 1
ATOM 758 C C . PRO A 1 99 ? 15.373 7.741 -21.514 1.00 83.50 99 PRO A C 1
ATOM 760 O O . PRO A 1 99 ? 14.931 8.877 -21.367 1.00 83.50 99 PRO A O 1
ATOM 763 N N . GLU A 1 100 ? 14.946 6.943 -22.489 1.00 86.12 100 GLU A N 1
ATOM 764 C CA . GLU A 1 100 ? 13.948 7.339 -23.490 1.00 86.12 100 GLU A CA 1
ATOM 765 C C . GLU A 1 100 ? 12.512 7.004 -23.041 1.00 86.12 100 GLU A C 1
ATOM 767 O O . GLU A 1 100 ? 12.301 6.275 -22.073 1.00 86.12 100 GLU A O 1
ATOM 772 N N . SER A 1 101 ? 11.498 7.538 -23.734 1.00 84.75 101 SER A N 1
ATOM 773 C CA . SER A 1 101 ? 10.073 7.263 -23.446 1.00 84.75 101 SER A CA 1
ATOM 774 C C . SER A 1 101 ? 9.630 5.851 -23.823 1.00 84.75 101 SER A C 1
ATOM 776 O O . SER A 1 101 ? 8.617 5.362 -23.326 1.00 84.75 101 SER A O 1
ATOM 778 N N . HIS A 1 102 ? 10.379 5.219 -24.717 1.00 87.50 102 HIS A N 1
ATOM 779 C CA . HIS A 1 102 ? 10.148 3.879 -25.215 1.00 87.50 102 HIS A CA 1
ATOM 780 C C . HIS A 1 102 ? 11.450 3.350 -25.825 1.00 87.50 102 HIS A C 1
ATOM 782 O O . HIS A 1 102 ? 12.395 4.104 -26.055 1.00 87.50 102 HIS A O 1
ATOM 788 N N . TRP A 1 103 ? 11.487 2.055 -26.102 1.00 91.12 103 TRP A N 1
ATOM 789 C CA . TRP A 1 103 ? 12.509 1.414 -26.914 1.00 91.12 103 TRP A CA 1
ATOM 790 C C . TRP A 1 103 ? 11.860 0.847 -28.178 1.00 91.12 103 TRP A C 1
ATOM 792 O O . TRP A 1 103 ? 10.804 0.217 -28.092 1.00 91.12 103 TRP A O 1
ATOM 802 N N . SER A 1 104 ? 12.498 1.044 -29.331 1.00 91.94 104 SER A N 1
ATOM 803 C CA . SER A 1 104 ? 12.083 0.463 -30.613 1.00 91.94 104 SER A CA 1
ATOM 804 C C . SER A 1 104 ? 13.276 -0.235 -31.275 1.00 91.94 104 SER A C 1
ATOM 806 O O . SER A 1 104 ? 14.385 0.309 -31.234 1.00 91.94 104 SER A O 1
ATOM 808 N N . PRO A 1 105 ? 13.096 -1.415 -31.896 1.00 91.69 105 PRO A N 1
ATOM 809 C CA . PRO A 1 105 ? 14.154 -2.063 -32.663 1.00 91.69 105 PRO A CA 1
ATOM 810 C C . PRO A 1 105 ? 14.558 -1.212 -33.873 1.00 91.69 105 PRO A C 1
ATOM 812 O O . PRO A 1 105 ? 13.707 -0.649 -34.557 1.00 91.69 105 PRO A O 1
ATOM 815 N N . HIS A 1 106 ? 15.851 -1.166 -34.199 1.00 88.12 106 HIS A N 1
ATOM 816 C CA . HIS A 1 106 ? 16.330 -0.421 -35.373 1.00 88.12 106 HIS A CA 1
ATOM 817 C C . HIS A 1 106 ? 15.812 -0.978 -36.709 1.00 88.12 106 HIS A C 1
ATOM 819 O O . HIS A 1 106 ? 15.737 -0.244 -37.690 1.00 88.12 106 HIS A O 1
ATOM 825 N N . ASP A 1 107 ? 15.475 -2.265 -36.756 1.00 92.88 107 ASP A N 1
ATOM 826 C CA . ASP A 1 107 ? 15.040 -2.989 -37.950 1.00 92.88 107 ASP A CA 1
ATOM 827 C C . ASP A 1 107 ? 13.514 -3.129 -38.067 1.00 92.88 107 ASP A C 1
ATOM 829 O O . ASP A 1 107 ? 13.026 -3.611 -39.090 1.00 92.88 107 ASP A O 1
ATOM 833 N N . ARG A 1 108 ? 12.750 -2.696 -37.053 1.00 91.00 108 ARG A N 1
ATOM 834 C CA . ARG A 1 108 ? 11.284 -2.778 -37.031 1.00 91.00 108 ARG A CA 1
ATOM 835 C C . ARG A 1 108 ? 10.648 -1.510 -36.472 1.00 91.00 108 ARG A C 1
ATOM 837 O O . ARG A 1 108 ? 10.700 -1.254 -35.274 1.00 91.00 108 ARG A O 1
ATOM 844 N N . SER A 1 109 ? 9.978 -0.758 -37.340 1.00 85.00 109 SER A N 1
ATOM 845 C CA . SER A 1 109 ? 9.268 0.476 -36.978 1.00 85.00 109 SER A CA 1
ATOM 846 C C . SER A 1 109 ? 7.845 0.257 -36.447 1.00 85.00 109 SER A C 1
ATOM 848 O O . SER A 1 109 ? 7.190 1.220 -36.056 1.00 85.00 109 SER A O 1
ATOM 850 N N . ASP A 1 110 ? 7.350 -0.982 -36.431 1.00 92.31 11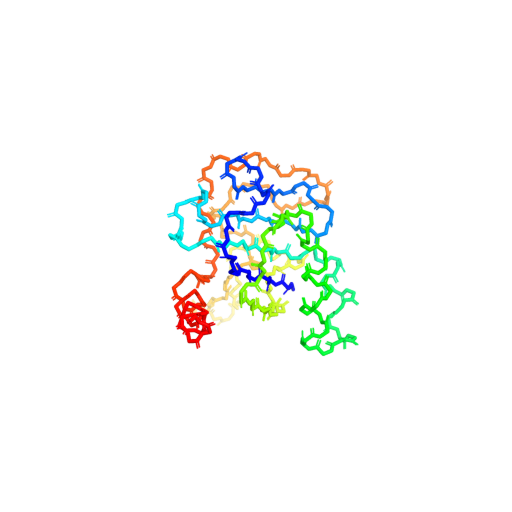0 ASP A N 1
ATOM 851 C CA . ASP A 1 110 ? 5.999 -1.352 -35.993 1.00 92.31 110 ASP A CA 1
ATOM 852 C C . ASP A 1 110 ? 5.931 -1.835 -34.533 1.00 92.31 110 ASP A C 1
ATOM 854 O O . ASP A 1 110 ? 4.843 -2.101 -34.020 1.00 92.31 110 ASP A O 1
ATOM 858 N N . LEU A 1 111 ? 7.076 -1.938 -33.849 1.00 92.31 111 LEU A N 1
ATOM 859 C CA . LEU A 1 111 ? 7.169 -2.376 -32.460 1.00 92.31 111 LEU A CA 1
ATOM 860 C C . LEU A 1 111 ? 7.791 -1.289 -31.583 1.00 92.31 111 LEU A C 1
ATOM 862 O O . LEU A 1 111 ? 8.930 -0.890 -31.800 1.00 92.31 111 LEU A O 1
ATOM 866 N N . ALA A 1 112 ? 7.078 -0.919 -30.522 1.00 91.75 112 ALA A N 1
ATOM 867 C CA . ALA A 1 112 ? 7.586 -0.086 -29.441 1.00 91.75 112 ALA A CA 1
ATOM 868 C C . ALA A 1 112 ? 7.328 -0.761 -28.086 1.00 91.75 112 ALA A C 1
ATOM 870 O O . ALA A 1 112 ? 6.264 -1.341 -27.859 1.00 91.75 112 ALA A O 1
ATOM 871 N N . VAL A 1 113 ? 8.296 -0.659 -27.175 1.00 91.06 113 VAL A N 1
ATOM 872 C CA . VAL A 1 113 ? 8.196 -1.101 -25.779 1.00 91.06 113 VAL A CA 1
ATOM 873 C C . VAL A 1 113 ? 8.262 0.126 -24.883 1.00 91.06 113 VAL A C 1
ATOM 875 O O . VAL A 1 113 ? 9.224 0.881 -24.942 1.00 91.06 113 VAL A O 1
ATOM 878 N N . ALA A 1 114 ? 7.248 0.322 -24.048 1.00 88.94 114 ALA A N 1
ATOM 879 C CA . ALA A 1 114 ? 7.157 1.435 -23.109 1.00 88.94 114 ALA A CA 1
ATOM 880 C C . ALA A 1 114 ? 6.584 0.948 -21.769 1.00 88.94 114 ALA A C 1
ATOM 882 O O . ALA A 1 114 ? 6.072 -0.170 -21.677 1.00 88.94 114 ALA A O 1
ATOM 883 N N . GLY A 1 115 ? 6.661 1.776 -20.727 1.00 84.06 115 GLY A N 1
ATOM 884 C CA . GLY A 1 115 ? 6.172 1.425 -19.394 1.00 84.06 115 GLY A CA 1
ATOM 885 C C . GLY A 1 115 ? 6.732 2.309 -18.284 1.00 84.06 115 GLY A C 1
ATOM 886 O O . GLY A 1 115 ? 7.474 3.252 -18.530 1.00 84.06 115 GLY A O 1
ATOM 887 N N . ASP A 1 116 ? 6.406 1.975 -17.041 1.00 82.81 116 ASP A N 1
ATOM 888 C CA . ASP A 1 116 ? 6.847 2.690 -15.834 1.00 82.81 116 ASP A CA 1
ATOM 889 C C . ASP A 1 116 ? 8.376 2.803 -15.690 1.00 82.81 116 ASP A C 1
ATOM 891 O O . ASP A 1 116 ? 8.874 3.743 -15.076 1.00 82.81 116 ASP A O 1
ATOM 895 N N . ALA A 1 117 ? 9.122 1.876 -16.292 1.00 86.62 117 ALA A N 1
ATOM 896 C CA . ALA A 1 117 ? 10.578 1.894 -16.342 1.00 86.62 117 ALA A CA 1
ATOM 897 C C . ALA A 1 117 ? 11.178 2.886 -17.360 1.00 86.62 117 ALA A C 1
ATOM 899 O O . ALA A 1 117 ? 12.397 2.939 -17.464 1.00 86.62 117 ALA A O 1
ATOM 900 N N . PHE A 1 118 ? 10.387 3.655 -18.115 1.00 87.25 118 PHE A N 1
ATOM 901 C CA . PHE A 1 118 ? 10.867 4.561 -19.167 1.00 87.25 118 PHE A CA 1
ATOM 902 C C . PHE A 1 118 ? 10.729 6.031 -18.743 1.00 87.25 118 PHE A C 1
ATOM 904 O O . PHE A 1 118 ? 9.627 6.527 -18.513 1.00 87.25 118 PHE A O 1
ATOM 911 N N . ALA A 1 119 ? 11.853 6.748 -18.658 1.00 71.44 119 ALA A N 1
ATOM 912 C CA . ALA A 1 119 ? 11.944 8.104 -18.108 1.00 71.44 119 ALA A CA 1
ATOM 913 C C . ALA A 1 119 ? 11.211 9.168 -18.944 1.00 71.44 119 ALA A C 1
ATOM 915 O O . ALA A 1 119 ? 10.906 10.247 -18.439 1.00 71.44 119 ALA A O 1
ATOM 916 N N . GLY A 1 120 ? 10.917 8.881 -20.215 1.00 56.16 120 GLY A N 1
ATOM 917 C CA . GLY A 1 120 ? 10.232 9.822 -21.103 1.00 56.16 120 GLY A CA 1
ATOM 918 C C . GLY A 1 120 ? 8.700 9.800 -21.025 1.00 56.16 120 GLY A C 1
AT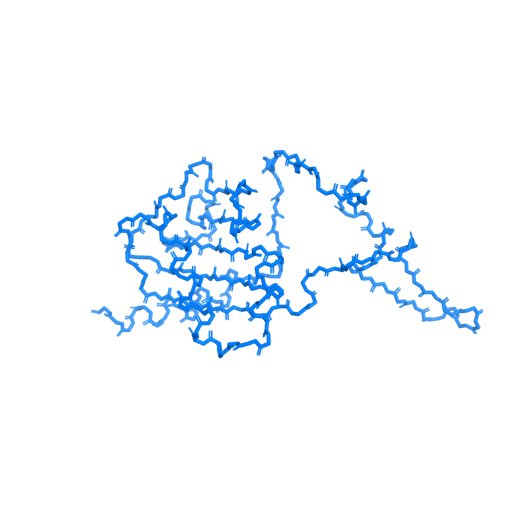OM 919 O O . GLY A 1 120 ? 8.061 10.626 -21.675 1.00 56.16 120 GLY A O 1
ATOM 920 N N . LEU A 1 121 ? 8.089 8.904 -20.240 1.00 49.56 121 LEU A N 1
ATOM 921 C CA . LEU A 1 121 ? 6.655 8.963 -19.930 1.00 49.56 121 LEU A CA 1
ATOM 922 C C . LEU A 1 121 ? 6.420 9.974 -18.801 1.00 49.56 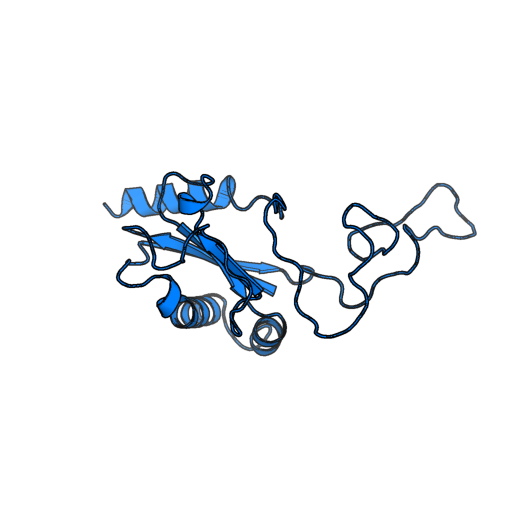121 LEU A C 1
ATOM 924 O O . LEU A 1 121 ? 6.116 9.633 -17.661 1.00 49.56 121 LEU A O 1
ATOM 928 N N . ASN A 1 122 ? 6.602 11.249 -19.129 1.00 42.59 122 ASN A N 1
ATOM 929 C CA . ASN A 1 122 ? 6.391 12.366 -18.221 1.00 42.59 122 ASN A CA 1
ATOM 930 C C . ASN A 1 122 ? 4.883 12.586 -17.990 1.00 42.59 122 ASN A C 1
ATOM 932 O O . ASN A 1 122 ? 4.250 13.399 -18.657 1.00 42.59 122 ASN A O 1
ATOM 936 N N . TRP A 1 123 ? 4.298 11.835 -17.058 1.00 42.22 123 TRP A N 1
ATOM 937 C CA . TRP A 1 123 ? 3.052 12.218 -16.374 1.00 42.22 123 TRP A CA 1
ATOM 938 C C . TRP A 1 123 ? 3.297 12.612 -14.908 1.00 42.22 123 TRP A C 1
ATOM 940 O O . TRP A 1 123 ? 2.390 13.086 -14.229 1.00 42.22 123 TRP A O 1
ATOM 950 N N . ALA A 1 124 ? 4.543 12.492 -14.445 1.00 41.81 124 ALA A N 1
ATOM 951 C CA . ALA A 1 124 ? 5.050 13.065 -13.211 1.00 41.81 124 ALA A CA 1
ATOM 952 C C . ALA A 1 124 ? 6.259 13.929 -13.578 1.00 41.81 124 ALA A C 1
ATOM 954 O O . ALA A 1 124 ? 7.201 13.422 -14.184 1.00 41.81 124 ALA A O 1
ATOM 955 N N . GLY A 1 125 ? 6.203 15.222 -13.247 1.00 34.50 125 GLY A N 1
ATOM 956 C CA . GLY A 1 125 ? 7.230 16.206 -13.588 1.00 34.50 125 GLY A CA 1
ATOM 957 C C . GLY A 1 125 ? 8.668 15.804 -13.204 1.00 34.50 125 GLY A C 1
ATOM 958 O O . GLY A 1 125 ? 8.900 14.823 -12.496 1.00 34.50 125 GLY A O 1
ATOM 959 N N . PRO A 1 126 ? 9.664 16.578 -13.662 1.00 29.84 126 PRO A N 1
ATOM 960 C CA . PRO A 1 126 ? 11.065 16.175 -13.701 1.00 29.84 126 PRO A CA 1
ATOM 961 C C . PRO A 1 126 ? 11.700 16.184 -12.305 1.00 29.84 126 PRO A C 1
ATOM 963 O O . PRO A 1 126 ? 12.374 17.147 -11.960 1.00 29.84 126 PRO A O 1
ATOM 966 N N . ASN A 1 127 ? 11.497 15.150 -11.480 1.00 36.78 127 ASN A N 1
ATOM 967 C CA . ASN A 1 127 ? 12.359 14.929 -10.312 1.00 36.78 127 ASN A CA 1
ATOM 968 C C . ASN A 1 127 ? 12.278 13.521 -9.691 1.00 36.78 127 ASN A C 1
ATOM 970 O O . ASN A 1 127 ? 11.918 13.368 -8.528 1.00 36.78 127 ASN A O 1
ATOM 974 N N . MET A 1 128 ? 12.622 12.473 -10.441 1.00 38.84 128 MET A N 1
ATOM 975 C CA . MET A 1 128 ? 12.755 11.111 -9.887 1.00 38.84 128 MET A CA 1
ATOM 976 C C . MET A 1 128 ? 14.024 10.404 -10.395 1.00 38.84 128 MET A C 1
ATOM 978 O O . MET A 1 128 ? 14.003 9.223 -10.731 1.00 38.84 128 MET A O 1
ATOM 982 N N . ALA A 1 129 ? 15.153 11.117 -10.442 1.00 34.06 129 ALA A N 1
ATOM 983 C CA . ALA A 1 129 ? 16.466 10.501 -10.629 1.00 34.06 129 ALA A CA 1
ATOM 984 C C . ALA A 1 129 ? 17.469 11.069 -9.613 1.00 34.06 129 ALA A C 1
ATOM 986 O O . ALA A 1 129 ? 18.077 12.109 -9.842 1.00 34.06 129 ALA A O 1
ATOM 987 N N . GLY A 1 130 ? 17.642 10.383 -8.482 1.00 29.39 130 GLY A N 1
ATOM 988 C CA . GLY A 1 130 ? 18.733 10.660 -7.543 1.00 29.39 130 GLY A CA 1
ATOM 989 C C . GLY A 1 130 ? 18.424 10.267 -6.095 1.00 29.39 130 GLY A C 1
ATOM 990 O O . GLY A 1 130 ? 17.285 10.418 -5.665 1.00 29.39 130 GLY A O 1
ATOM 991 N N . PRO A 1 131 ? 19.402 9.724 -5.347 1.00 37.41 131 PRO A N 1
ATOM 992 C CA . PRO A 1 131 ? 19.170 8.952 -4.132 1.00 37.41 131 PRO A CA 1
ATOM 993 C C . PRO A 1 131 ? 18.817 9.841 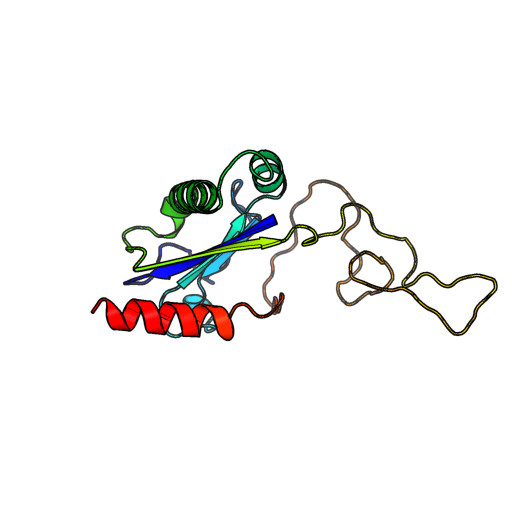-2.933 1.00 37.41 131 PRO A C 1
ATOM 995 O O . PRO A 1 131 ? 19.491 10.826 -2.659 1.00 37.41 131 PRO A O 1
ATOM 998 N N . ASN A 1 132 ? 17.794 9.425 -2.186 1.00 39.81 132 ASN A N 1
ATOM 999 C CA . ASN A 1 132 ? 17.495 9.856 -0.820 1.00 39.81 132 ASN A CA 1
ATOM 1000 C C . ASN A 1 132 ? 17.412 11.380 -0.587 1.00 39.81 132 ASN A C 1
ATOM 1002 O O . ASN A 1 132 ? 18.270 11.933 0.091 1.00 39.81 132 ASN A O 1
ATOM 1006 N N . MET A 1 133 ? 16.358 12.052 -1.063 1.00 29.83 133 MET A N 1
ATOM 1007 C CA . MET A 1 133 ? 15.925 13.338 -0.494 1.00 29.83 133 MET A CA 1
ATOM 1008 C C . MET A 1 133 ? 14.400 13.470 -0.529 1.00 29.83 133 MET A C 1
ATOM 1010 O O . MET A 1 133 ? 13.750 13.039 -1.477 1.00 29.83 133 MET A O 1
ATOM 1014 N N . ALA A 1 134 ? 13.864 14.025 0.558 1.00 38.53 134 ALA A N 1
ATOM 1015 C CA . ALA A 1 134 ? 12.452 14.209 0.866 1.00 38.53 134 ALA A CA 1
ATOM 1016 C C . ALA A 1 134 ? 11.600 14.617 -0.350 1.00 38.53 134 ALA A C 1
ATOM 1018 O O . ALA A 1 134 ? 11.881 15.611 -1.019 1.00 38.53 134 ALA A O 1
ATOM 1019 N N . GLY A 1 135 ? 10.546 13.841 -0.618 1.00 30.86 135 GLY A N 1
ATOM 1020 C CA . GLY A 1 135 ? 9.548 14.183 -1.628 1.00 30.86 135 GLY A CA 1
ATOM 1021 C C . GLY A 1 135 ? 8.733 15.417 -1.213 1.00 30.86 135 GLY A C 1
ATOM 1022 O O . GLY A 1 135 ? 8.522 15.632 -0.017 1.00 30.86 135 GLY A O 1
ATOM 1023 N N . PRO A 1 136 ? 8.282 16.243 -2.173 1.00 31.11 136 PRO A N 1
ATOM 1024 C CA . PRO A 1 136 ? 7.486 17.425 -1.882 1.00 31.11 136 PRO A CA 1
ATOM 1025 C C . PRO A 1 136 ? 6.110 17.047 -1.320 1.00 31.11 136 PRO A C 1
ATOM 1027 O O . PRO A 1 136 ? 5.543 16.002 -1.641 1.00 31.11 136 PRO A O 1
ATOM 1030 N N . ASN A 1 137 ? 5.590 17.943 -0.482 1.00 36.28 137 ASN A N 1
ATOM 1031 C CA . ASN A 1 137 ? 4.282 17.876 0.159 1.00 36.28 137 ASN A CA 1
ATOM 1032 C C . ASN A 1 137 ? 3.183 17.549 -0.875 1.00 36.28 137 ASN A C 1
ATOM 1034 O O . ASN A 1 137 ? 2.952 18.319 -1.806 1.00 36.28 137 ASN A O 1
ATOM 1038 N N . MET A 1 138 ? 2.529 16.392 -0.733 1.00 36.12 138 MET A N 1
ATOM 1039 C CA . MET A 1 138 ? 1.500 15.893 -1.656 1.00 36.12 138 MET A CA 1
ATOM 1040 C C . MET A 1 138 ? 0.101 16.412 -1.294 1.00 36.12 138 MET A C 1
ATOM 1042 O O . MET A 1 138 ? -0.828 15.635 -1.080 1.00 36.12 138 MET A O 1
ATOM 1046 N N . GLU A 1 139 ? -0.077 17.729 -1.261 1.00 30.94 139 GLU A N 1
ATOM 1047 C CA . GLU A 1 139 ? -1.415 18.326 -1.323 1.00 30.94 139 GLU A CA 1
ATOM 1048 C C . GLU A 1 139 ? -1.885 18.310 -2.786 1.00 30.94 139 GLU A C 1
ATOM 1050 O O . GLU A 1 139 ? -1.618 19.227 -3.556 1.00 30.94 139 GLU A O 1
ATOM 1055 N N . GLY A 1 140 ? -2.537 17.219 -3.203 1.00 30.28 140 GLY A N 1
ATOM 1056 C CA . GLY A 1 140 ? -3.259 17.161 -4.485 1.00 30.28 140 GLY A CA 1
ATOM 1057 C C . GLY A 1 140 ? -2.861 16.048 -5.457 1.00 30.28 140 GLY A C 1
ATOM 1058 O O . GLY A 1 140 ? -3.498 15.909 -6.500 1.00 30.28 140 GLY A O 1
ATOM 1059 N N . ALA A 1 141 ? -1.871 15.208 -5.138 1.00 28.75 141 ALA A N 1
ATOM 1060 C CA . ALA A 1 141 ? -1.591 14.023 -5.948 1.00 28.75 141 ALA A CA 1
ATOM 1061 C C . ALA A 1 141 ? -2.672 12.957 -5.700 1.00 28.75 141 ALA A C 1
ATOM 1063 O O . ALA A 1 141 ? -2.627 12.211 -4.720 1.00 28.75 141 ALA A O 1
ATOM 1064 N N . ASN A 1 142 ? -3.657 12.893 -6.597 1.00 36.47 142 ASN A N 1
ATOM 1065 C CA . ASN A 1 142 ? -4.597 11.783 -6.689 1.00 36.47 142 ASN A CA 1
ATOM 1066 C C . ASN A 1 142 ? -3.808 10.503 -7.026 1.00 36.47 142 ASN A C 1
ATOM 1068 O O . ASN A 1 142 ? -3.530 10.212 -8.189 1.00 36.47 142 ASN A O 1
ATOM 1072 N N . MET A 1 143 ? -3.360 9.783 -5.993 1.00 35.84 143 MET A N 1
ATOM 1073 C CA . MET A 1 143 ? -2.625 8.524 -6.111 1.00 35.84 143 MET A CA 1
ATOM 1074 C C . MET A 1 143 ? -3.571 7.390 -6.511 1.00 35.84 143 MET A C 1
ATOM 1076 O O . MET A 1 143 ? -3.813 6.468 -5.735 1.00 35.84 143 MET A O 1
ATOM 1080 N N . ALA A 1 144 ? -4.061 7.424 -7.747 1.00 35.03 144 ALA A N 1
ATOM 1081 C CA . ALA A 1 144 ? -4.578 6.235 -8.402 1.00 35.03 144 ALA A CA 1
ATOM 1082 C C . ALA A 1 144 ? -3.387 5.328 -8.770 1.00 35.03 144 ALA A C 1
ATOM 1084 O O . ALA A 1 144 ? -2.976 5.225 -9.923 1.00 35.03 144 ALA A O 1
ATOM 1085 N N . GLY A 1 145 ? -2.795 4.680 -7.760 1.00 36.38 145 GLY A N 1
ATOM 1086 C CA . GLY A 1 145 ? -2.111 3.405 -7.978 1.00 36.38 145 GLY A CA 1
ATOM 1087 C C . GLY A 1 145 ? -3.112 2.364 -8.506 1.00 36.38 145 GLY A C 1
ATOM 1088 O O . GLY A 1 145 ? -4.308 2.660 -8.578 1.00 36.38 145 GLY A O 1
ATOM 1089 N N . PRO A 1 146 ? -2.680 1.143 -8.881 1.00 34.16 146 PRO A N 1
ATOM 1090 C CA . PRO A 1 146 ? -3.614 0.093 -9.280 1.00 34.16 146 PRO A CA 1
ATOM 1091 C C . PRO A 1 146 ? -4.716 -0.022 -8.222 1.00 34.16 146 PRO A C 1
ATOM 1093 O O . PRO A 1 146 ? -4.433 -0.275 -7.052 1.00 34.16 146 PRO A O 1
ATOM 1096 N N . ASN A 1 147 ? -5.943 0.261 -8.656 1.00 41.09 147 ASN A N 1
ATOM 1097 C CA . ASN A 1 147 ? -7.127 0.479 -7.838 1.00 41.09 147 ASN A CA 1
ATOM 1098 C C . ASN A 1 147 ? -7.323 -0.672 -6.826 1.00 41.09 147 ASN A C 1
ATOM 1100 O O . ASN A 1 147 ? -7.855 -1.728 -7.171 1.00 41.09 147 ASN A O 1
ATOM 1104 N N . MET A 1 148 ? -6.861 -0.482 -5.583 1.00 44.69 148 MET A N 1
ATOM 1105 C CA . MET A 1 148 ? -7.137 -1.389 -4.459 1.00 44.69 148 MET A CA 1
ATOM 1106 C C . MET A 1 148 ? -8.535 -1.145 -3.871 1.00 44.69 148 MET A C 1
ATOM 1108 O O . MET A 1 148 ? -9.010 -1.944 -3.070 1.00 44.69 148 MET A O 1
ATOM 1112 N N . GLU A 1 149 ? -9.210 -0.066 -4.271 1.00 46.19 149 GLU A N 1
ATOM 1113 C CA . GLU A 1 149 ? -10.398 0.446 -3.587 1.00 46.19 149 GLU A CA 1
ATOM 1114 C C . GLU A 1 149 ? -11.656 -0.350 -3.951 1.00 46.19 149 GLU A C 1
ATOM 1116 O O . GLU A 1 149 ? -12.493 -0.607 -3.095 1.00 46.19 149 GLU A O 1
ATOM 1121 N N . GLY A 1 150 ? -11.779 -0.832 -5.192 1.00 40.47 150 GLY A N 1
ATOM 1122 C CA . GLY A 1 150 ? -12.998 -1.528 -5.627 1.00 40.47 150 GLY A CA 1
ATOM 1123 C C . GLY A 1 150 ? -13.098 -2.999 -5.198 1.00 40.47 150 GLY A C 1
ATOM 1124 O O . GLY A 1 150 ? -14.130 -3.445 -4.696 1.00 40.47 150 GLY A O 1
ATOM 1125 N N . ALA A 1 151 ? -12.038 -3.784 -5.416 1.00 38.75 151 ALA A N 1
ATOM 1126 C CA . ALA A 1 151 ? -12.106 -5.249 -5.312 1.00 38.75 151 ALA A CA 1
ATOM 1127 C C . ALA A 1 151 ? -11.678 -5.803 -3.941 1.00 38.75 151 ALA A C 1
ATOM 1129 O O . ALA A 1 151 ? -12.204 -6.821 -3.496 1.00 38.75 151 ALA A O 1
ATOM 1130 N N . ALA A 1 152 ? -10.731 -5.149 -3.259 1.00 49.66 152 ALA A N 1
ATOM 1131 C CA . ALA A 1 152 ? -10.261 -5.609 -1.953 1.00 49.66 152 ALA A CA 1
ATOM 1132 C C . ALA A 1 152 ? -11.237 -5.224 -0.834 1.00 49.66 152 ALA A C 1
ATOM 1134 O O . ALA A 1 152 ? -11.586 -6.070 -0.012 1.00 49.66 152 ALA A O 1
ATOM 1135 N N . LEU A 1 153 ? -11.726 -3.976 -0.831 1.00 49.38 153 LEU A N 1
ATOM 1136 C CA . LEU A 1 153 ? -12.670 -3.493 0.183 1.00 49.38 153 LEU A CA 1
ATOM 1137 C C . LEU A 1 153 ? -14.028 -4.196 0.097 1.00 49.38 153 LEU A C 1
ATOM 1139 O O . LEU A 1 153 ? -14.598 -4.505 1.136 1.00 49.38 153 LEU A O 1
ATOM 1143 N N . SER A 1 154 ? -14.522 -4.519 -1.104 1.00 52.50 154 SER A N 1
ATOM 1144 C CA . SER A 1 154 ? -15.765 -5.292 -1.262 1.00 52.50 154 SER A CA 1
ATOM 1145 C C . SER A 1 154 ? -15.633 -6.722 -0.722 1.00 52.50 154 SER A C 1
ATOM 1147 O O . SER A 1 154 ? -16.508 -7.181 0.011 1.00 52.50 154 SER A O 1
ATOM 1149 N N . GLY A 1 155 ? -14.517 -7.405 -1.000 1.00 54.66 155 GLY A N 1
ATOM 1150 C CA . GLY A 1 155 ? -14.244 -8.741 -0.459 1.00 54.66 155 GLY A CA 1
ATOM 1151 C C . GLY A 1 155 ? -14.027 -8.759 1.061 1.00 54.66 155 GLY A C 1
ATOM 1152 O O . GLY A 1 155 ? -14.533 -9.645 1.747 1.00 54.66 155 GLY A O 1
ATOM 1153 N N . LEU A 1 156 ? -13.313 -7.767 1.603 1.00 55.59 156 LEU A N 1
ATOM 1154 C CA . LEU A 1 156 ? -13.059 -7.643 3.044 1.00 55.59 156 LEU A CA 1
ATOM 1155 C C . LEU A 1 156 ? -14.305 -7.193 3.818 1.00 55.59 156 LEU A C 1
ATOM 1157 O O . LEU A 1 156 ? -14.554 -7.704 4.905 1.00 55.59 156 LEU A O 1
ATOM 1161 N N . SER A 1 157 ? -15.112 -6.286 3.259 1.00 52.06 157 SER A N 1
ATOM 1162 C CA . SER A 1 157 ? -16.389 -5.858 3.845 1.00 52.06 157 SER A CA 1
ATOM 1163 C C . SER A 1 157 ? -17.384 -7.014 3.928 1.00 52.06 157 SER A C 1
ATOM 1165 O O . SER A 1 157 ? -18.024 -7.178 4.964 1.00 52.06 157 SER A O 1
ATOM 1167 N N . ALA A 1 158 ? -17.464 -7.858 2.894 1.00 49.06 158 ALA A N 1
ATOM 1168 C CA . ALA A 1 158 ? -18.301 -9.055 2.923 1.00 49.06 158 ALA A CA 1
ATOM 1169 C C . ALA A 1 158 ? -17.844 -10.062 3.995 1.00 49.06 158 ALA A C 1
ATOM 1171 O O . ALA A 1 158 ? -18.679 -10.649 4.674 1.00 49.06 158 ALA A O 1
ATOM 1172 N N . ALA A 1 159 ? -16.532 -10.238 4.188 1.00 45.44 159 ALA A N 1
ATOM 1173 C CA . ALA A 1 159 ? -15.994 -11.105 5.237 1.00 45.44 159 ALA A CA 1
ATOM 1174 C C . ALA A 1 159 ? -16.212 -10.536 6.652 1.00 45.44 159 ALA A C 1
ATOM 1176 O O . ALA A 1 159 ? -16.539 -11.286 7.567 1.00 45.44 159 ALA A O 1
ATOM 1177 N N . ALA A 1 160 ? -16.079 -9.218 6.830 1.00 48.41 160 ALA A N 1
ATOM 1178 C CA . ALA A 1 160 ? -16.342 -8.541 8.098 1.00 48.41 160 ALA A CA 1
ATOM 1179 C C . ALA A 1 160 ? -17.830 -8.594 8.488 1.00 48.41 160 ALA A C 1
ATOM 1181 O O . ALA A 1 160 ? -18.145 -8.857 9.643 1.00 48.41 160 ALA A O 1
ATOM 1182 N N . ALA A 1 161 ? -18.740 -8.428 7.523 1.00 47.16 161 ALA A N 1
ATOM 1183 C CA . ALA A 1 161 ? -20.186 -8.519 7.740 1.00 47.16 161 ALA A CA 1
ATOM 1184 C C . ALA A 1 161 ? -20.679 -9.937 8.095 1.00 47.16 161 ALA A C 1
ATOM 1186 O O . ALA A 1 161 ? -21.808 -10.097 8.547 1.00 47.16 161 ALA A O 1
ATOM 1187 N N . LEU A 1 162 ? -19.856 -10.970 7.885 1.00 43.91 162 LEU A N 1
ATOM 1188 C CA . LEU A 1 162 ? -20.148 -12.354 8.285 1.00 43.91 162 LEU A CA 1
ATOM 1189 C C . LEU A 1 162 ? -19.661 -12.684 9.706 1.00 43.91 162 LEU A C 1
ATOM 1191 O O . LEU A 1 162 ? -19.982 -13.753 10.220 1.00 43.91 162 LEU A O 1
ATOM 1195 N N . LEU A 1 163 ? -18.869 -11.801 10.323 1.00 42.22 163 LEU A N 1
ATOM 1196 C CA . LEU A 1 163 ? -18.313 -11.964 11.672 1.00 42.22 163 LEU A CA 1
ATOM 1197 C C . LEU A 1 163 ? -19.035 -11.102 12.730 1.00 42.22 163 LEU A C 1
ATOM 1199 O O . LEU A 1 163 ? -18.633 -11.116 13.893 1.00 42.22 163 LEU A O 1
ATOM 1203 N N . SER A 1 164 ? -20.083 -10.375 12.328 1.00 36.50 164 SER A N 1
ATOM 1204 C CA . SER A 1 164 ? -21.008 -9.596 13.171 1.00 36.50 164 SER A CA 1
ATOM 1205 C C . SER A 1 164 ? -22.344 -10.307 13.338 1.00 36.50 164 SER A C 1
ATOM 1207 O O . SER A 1 164 ? -22.867 -10.316 14.472 1.00 36.50 164 SER A O 1
#